Protein AF-S4PSP5-F1 (afdb_monomer_lite)

pLDDT: mean 91.27, std 4.29, range [66.44, 96.56]

Organism: NCBI:txid116150

Radius of gyration: 15.7 Å; chains: 1; bounding box: 46×21×33 Å

Structure (mmCIF, N/CA/C/O backbone):
data_AF-S4PSP5-F1
#
_entry.id   AF-S4PSP5-F1
#
loop_
_atom_site.group_PDB
_atom_site.id
_atom_site.type_symbol
_atom_site.label_atom_id
_atom_site.label_alt_id
_atom_site.label_comp_id
_atom_site.label_asym_id
_atom_site.label_entity_id
_atom_site.label_seq_id
_atom_site.pdbx_PDB_ins_code
_atom_site.Cartn_x
_atom_site.Cartn_y
_atom_site.Cartn_z
_atom_site.occupancy
_atom_site.B_iso_or_equiv
_atom_site.auth_seq_id
_atom_site.auth_comp_id
_atom_site.auth_asym_id
_atom_site.auth_atom_id
_atom_site.pdbx_PDB_model_num
ATOM 1 N N . TRP A 1 1 ? -19.456 -6.761 1.080 1.00 89.94 1 TRP A N 1
ATOM 2 C CA . TRP A 1 1 ? -19.051 -7.825 2.027 1.00 89.94 1 TRP A CA 1
ATOM 3 C C . TRP A 1 1 ? -19.177 -7.366 3.474 1.00 89.94 1 TRP A C 1
ATOM 5 O O . TRP A 1 1 ? -19.934 -8.000 4.187 1.00 89.94 1 TRP A O 1
ATOM 15 N N . PHE A 1 2 ? -18.522 -6.275 3.903 1.00 90.31 2 PHE A N 1
ATOM 16 C CA . PHE A 1 2 ? -18.632 -5.771 5.287 1.00 90.31 2 PHE A CA 1
ATOM 17 C C . PHE A 1 2 ? -20.083 -5.568 5.746 1.00 90.31 2 PHE A C 1
ATOM 19 O O . PHE A 1 2 ? -20.483 -6.165 6.737 1.00 90.31 2 PHE A O 1
ATOM 26 N N . GLU A 1 3 ? -20.891 -4.841 4.969 1.00 89.56 3 GLU A N 1
ATOM 27 C CA . GLU A 1 3 ? -22.318 -4.628 5.267 1.00 89.56 3 GLU A CA 1
ATOM 28 C C . GLU A 1 3 ? -23.104 -5.940 5.357 1.00 89.56 3 GLU A C 1
ATOM 30 O O . GLU A 1 3 ? -23.830 -6.159 6.317 1.00 89.56 3 GLU A O 1
ATOM 35 N N . ALA A 1 4 ? -22.888 -6.859 4.410 1.00 95.88 4 ALA A N 1
ATOM 36 C CA . ALA A 1 4 ? -23.520 -8.181 4.409 1.00 95.88 4 ALA A CA 1
ATOM 37 C C . ALA A 1 4 ? -23.142 -9.046 5.630 1.00 95.88 4 ALA A C 1
ATOM 39 O O . ALA A 1 4 ? -23.804 -10.043 5.892 1.00 95.88 4 ALA A O 1
ATOM 40 N N . ASN A 1 5 ? -22.085 -8.675 6.361 1.00 96.56 5 ASN A N 1
ATOM 41 C CA . ASN A 1 5 ? -21.637 -9.334 7.588 1.00 96.56 5 ASN A CA 1
ATOM 42 C C . ASN A 1 5 ? -21.825 -8.445 8.834 1.00 96.56 5 ASN A C 1
ATOM 44 O O . ASN A 1 5 ? -21.243 -8.736 9.876 1.00 96.56 5 ASN A O 1
ATOM 48 N N . ASN A 1 6 ? -22.607 -7.361 8.744 1.00 94.56 6 ASN A N 1
ATOM 49 C CA . ASN A 1 6 ? -22.822 -6.389 9.824 1.00 94.56 6 ASN A CA 1
ATOM 50 C C . ASN A 1 6 ? -21.516 -5.813 10.411 1.00 94.56 6 ASN A C 1
ATOM 52 O O . ASN A 1 6 ? -21.411 -5.549 11.609 1.00 94.56 6 ASN A O 1
ATOM 56 N N . LEU A 1 7 ? -20.505 -5.615 9.561 1.00 93.06 7 LEU A N 1
ATOM 57 C CA . LEU A 1 7 ? -19.223 -5.019 9.923 1.00 93.06 7 LEU A CA 1
ATOM 58 C C . LEU A 1 7 ? -19.141 -3.572 9.433 1.00 93.06 7 LEU A C 1
ATOM 60 O O . LEU A 1 7 ? -19.579 -3.252 8.328 1.00 93.06 7 LEU A O 1
ATOM 64 N N . VAL A 1 8 ? -18.497 -2.715 10.229 1.00 90.44 8 VAL A N 1
ATOM 65 C CA . VAL A 1 8 ? -18.249 -1.305 9.895 1.00 90.44 8 VAL A CA 1
ATOM 66 C C . VAL A 1 8 ? -16.745 -1.043 9.847 1.00 90.44 8 VAL A C 1
ATOM 68 O O . VAL A 1 8 ? -16.009 -1.389 10.771 1.00 90.44 8 VAL A O 1
ATOM 71 N N . LEU A 1 9 ? -16.283 -0.407 8.769 1.00 90.06 9 LEU A N 1
ATOM 72 C CA . LEU A 1 9 ? -14.899 0.045 8.624 1.00 90.06 9 LEU A CA 1
ATOM 73 C C . LEU A 1 9 ? -14.703 1.407 9.295 1.00 90.06 9 LEU A C 1
ATOM 75 O O . LEU A 1 9 ? -15.493 2.333 9.114 1.00 90.06 9 LEU A O 1
ATOM 79 N N . ASN A 1 10 ? -13.602 1.551 10.031 1.00 90.12 10 ASN A N 1
ATOM 80 C CA . ASN A 1 10 ? -13.209 2.822 10.628 1.00 90.12 10 ASN A CA 1
ATOM 81 C C . ASN A 1 10 ? -12.294 3.589 9.664 1.00 90.12 10 ASN A C 1
ATOM 83 O O . ASN A 1 10 ? -11.122 3.234 9.524 1.00 90.12 10 ASN A O 1
ATOM 87 N N . GLY A 1 11 ? -12.801 4.658 9.045 1.00 89.94 11 GLY A N 1
ATOM 88 C CA . GLY A 1 11 ? -12.035 5.471 8.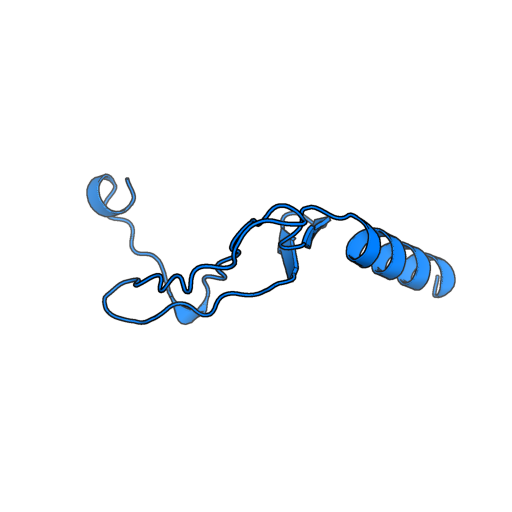093 1.00 89.94 11 GLY A CA 1
ATOM 89 C C . GLY A 1 11 ? -10.759 6.073 8.677 1.00 89.94 11 GLY A C 1
ATOM 90 O O . GLY A 1 11 ? -9.713 6.008 8.043 1.00 89.94 11 GLY A O 1
ATOM 91 N N . LYS A 1 12 ? -10.782 6.521 9.938 1.00 88.94 12 LYS A N 1
ATOM 92 C CA . LYS A 1 12 ? -9.605 7.102 10.612 1.00 88.94 12 LYS A CA 1
ATOM 93 C C . LYS A 1 12 ? -8.469 6.099 10.827 1.00 88.94 12 LYS A C 1
ATOM 95 O O . LYS A 1 12 ? -7.316 6.499 10.940 1.00 88.94 12 LYS A O 1
ATOM 100 N N . LYS A 1 13 ? -8.790 4.805 10.919 1.00 89.88 13 LYS A N 1
ATOM 101 C CA . LYS A 1 13 ? -7.807 3.716 11.068 1.00 89.88 13 LYS A CA 1
ATOM 102 C C . LYS A 1 13 ? -7.493 3.008 9.748 1.00 89.88 13 LYS A C 1
ATOM 104 O O . LYS A 1 13 ? -6.632 2.133 9.727 1.00 89.88 13 LYS A O 1
ATOM 109 N N . THR A 1 14 ? -8.188 3.358 8.668 1.00 92.00 14 THR A N 1
ATOM 110 C CA . THR A 1 14 ? -8.045 2.709 7.366 1.00 92.00 14 THR A CA 1
ATOM 111 C C . THR A 1 14 ? -7.105 3.526 6.497 1.00 92.00 14 THR A C 1
ATOM 113 O O . THR A 1 14 ? -7.333 4.708 6.256 1.00 92.00 14 THR A O 1
ATOM 116 N N . LYS A 1 15 ? -6.057 2.880 5.992 1.00 90.81 15 LYS A N 1
ATOM 117 C CA . LYS A 1 15 ? -5.177 3.450 4.971 1.00 90.81 15 LYS A CA 1
ATOM 118 C C . LYS A 1 15 ? -5.569 2.898 3.611 1.00 90.81 15 LYS A C 1
ATOM 120 O O . LYS A 1 15 ? -5.828 1.7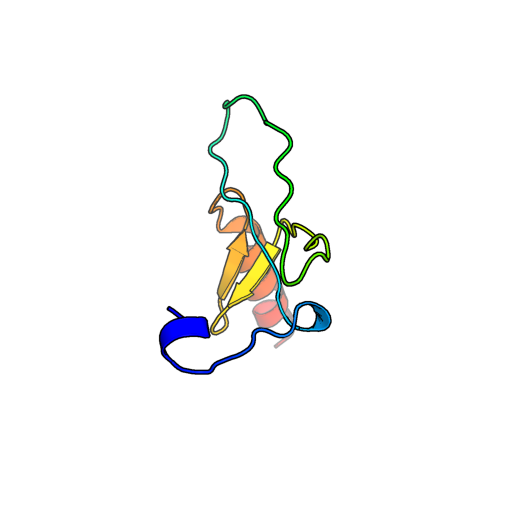02 3.488 1.00 90.81 15 LYS A O 1
ATOM 125 N N . CYS A 1 16 ? -5.599 3.757 2.599 1.00 93.50 16 CYS A N 1
ATOM 126 C CA . CYS A 1 16 ? -5.870 3.361 1.224 1.00 93.50 16 CYS A CA 1
ATOM 127 C C . CYS A 1 16 ? -4.609 3.566 0.383 1.00 93.50 16 CYS A C 1
ATOM 129 O O . CYS A 1 16 ? -3.965 4.608 0.471 1.00 93.50 16 CYS A O 1
ATOM 131 N N . ILE A 1 17 ? -4.262 2.573 -0.431 1.00 93.62 17 ILE A N 1
ATOM 132 C CA . ILE A 1 17 ? -3.144 2.644 -1.370 1.00 93.62 17 ILE A CA 1
ATOM 133 C C . ILE A 1 17 ? -3.684 2.437 -2.778 1.00 93.62 17 ILE A C 1
ATOM 135 O O . ILE A 1 17 ? -4.447 1.505 -3.039 1.00 93.62 17 ILE A O 1
ATOM 139 N N . LYS A 1 18 ? -3.305 3.328 -3.691 1.00 93.19 18 LYS A N 1
ATOM 140 C CA . LYS A 1 18 ? -3.644 3.203 -5.104 1.00 93.19 18 LYS A CA 1
ATOM 141 C C . LYS A 1 18 ? -2.438 2.653 -5.846 1.00 93.19 18 LYS A C 1
ATOM 143 O O . LYS A 1 18 ? -1.462 3.370 -6.042 1.00 93.19 18 LYS A O 1
ATOM 148 N N . PHE A 1 19 ? -2.535 1.412 -6.309 1.00 92.94 19 PHE A N 1
ATOM 149 C CA . PHE A 1 19 ? -1.482 0.838 -7.134 1.00 92.94 19 PHE A CA 1
ATOM 150 C C . PHE A 1 19 ? -1.493 1.437 -8.539 1.00 92.94 19 PHE A C 1
ATOM 152 O O . PHE A 1 19 ? -2.542 1.535 -9.182 1.00 92.94 19 PHE A O 1
ATOM 159 N N . THR A 1 20 ? -0.320 1.848 -9.016 1.00 90.19 20 THR A N 1
ATOM 160 C CA . THR A 1 20 ? -0.137 2.367 -10.374 1.00 90.19 20 THR A CA 1
ATOM 161 C C . THR A 1 20 ? 1.124 1.800 -10.998 1.00 90.19 20 THR A C 1
ATOM 163 O O . THR A 1 20 ? 2.148 1.645 -10.338 1.00 90.19 20 THR A O 1
ATOM 166 N N . LEU A 1 21 ? 1.043 1.483 -12.288 1.00 86.94 21 LEU A N 1
ATOM 167 C CA . LEU A 1 21 ? 2.213 1.070 -13.050 1.00 86.94 21 LEU A CA 1
ATOM 168 C C . LEU A 1 21 ? 3.051 2.298 -13.445 1.00 86.94 21 LEU A C 1
ATOM 170 O O . LEU A 1 21 ? 2.528 3.413 -13.530 1.00 86.94 21 LEU A O 1
ATOM 174 N N . PRO A 1 22 ? 4.346 2.117 -13.737 1.00 82.12 22 PRO A N 1
ATOM 175 C CA . PRO A 1 22 ? 5.125 3.142 -14.413 1.00 82.12 22 PRO A CA 1
ATOM 176 C C . PRO A 1 22 ? 4.503 3.490 -15.776 1.00 82.12 22 PRO A C 1
ATOM 178 O O . PRO A 1 22 ? 4.013 2.611 -16.483 1.00 82.12 22 PRO A O 1
ATOM 181 N N . ASN A 1 23 ? 4.567 4.765 -16.166 1.00 85.50 23 ASN A N 1
ATOM 182 C CA . ASN A 1 23 ? 4.193 5.258 -17.502 1.00 85.50 23 ASN A CA 1
ATOM 183 C C . ASN A 1 23 ? 2.700 5.169 -17.881 1.00 85.50 23 ASN A C 1
ATOM 185 O O . ASN A 1 23 ? 2.361 5.217 -19.062 1.00 85.50 23 ASN A O 1
ATOM 189 N N . VAL A 1 24 ? 1.792 5.099 -16.905 1.00 87.31 24 VAL A N 1
ATOM 190 C CA . VAL A 1 24 ? 0.344 5.266 -17.136 1.00 87.31 24 VAL A CA 1
ATOM 191 C C . VAL A 1 24 ? -0.131 6.651 -16.717 1.00 87.31 24 VAL A C 1
ATOM 193 O O . VAL A 1 24 ? 0.377 7.249 -15.771 1.00 87.31 24 VAL A O 1
ATOM 196 N N . LYS A 1 25 ? -1.146 7.170 -17.420 1.00 86.50 25 LYS A N 1
ATOM 197 C CA . LYS A 1 25 ? -1.776 8.444 -17.059 1.00 86.50 25 LYS A CA 1
ATOM 198 C C . LYS A 1 25 ? -2.369 8.348 -15.656 1.00 86.50 25 LYS A C 1
ATOM 200 O O . LYS A 1 25 ? -3.239 7.520 -15.385 1.00 86.50 25 LYS A O 1
ATOM 205 N N . HIS A 1 26 ? -1.928 9.242 -14.780 1.00 83.94 26 HIS A N 1
ATOM 206 C CA . HIS A 1 26 ? -2.463 9.344 -13.434 1.00 83.94 26 HIS A CA 1
ATOM 207 C C . HIS A 1 26 ? -3.837 10.008 -13.477 1.00 83.94 26 HIS A C 1
ATOM 209 O O . HIS A 1 26 ? -3.966 11.210 -13.688 1.00 83.94 26 HIS A O 1
ATOM 215 N N . VAL A 1 27 ? -4.878 9.207 -13.272 1.00 86.81 27 VAL A N 1
ATOM 216 C CA . VAL A 1 27 ? -6.235 9.713 -13.054 1.00 86.81 27 VAL A CA 1
ATOM 217 C C . VAL A 1 27 ? -6.401 10.018 -11.569 1.00 86.81 27 VAL A C 1
ATOM 219 O O . VAL A 1 27 ? -6.026 9.195 -10.728 1.00 86.81 27 VAL A O 1
ATOM 222 N N . LYS A 1 28 ? -6.962 11.180 -11.226 1.00 85.75 28 LYS A N 1
ATOM 223 C CA . LYS A 1 28 ? -7.346 11.468 -9.840 1.00 85.75 28 LYS A CA 1
ATOM 224 C C . LYS A 1 28 ? -8.459 10.498 -9.439 1.00 85.75 28 LYS A C 1
ATOM 226 O O . LYS A 1 28 ? -9.486 10.428 -10.106 1.00 85.75 28 LYS A O 1
ATOM 231 N N . THR A 1 29 ? -8.239 9.735 -8.375 1.00 89.12 29 THR A N 1
ATOM 232 C CA . THR A 1 29 ? -9.227 8.792 -7.843 1.00 89.12 29 THR A CA 1
ATOM 233 C C . THR A 1 29 ? -9.545 9.199 -6.420 1.00 89.12 29 THR A C 1
ATOM 235 O O . THR A 1 29 ? -8.641 9.269 -5.595 1.00 89.12 29 THR A O 1
ATOM 238 N N . THR A 1 30 ? -10.819 9.454 -6.160 1.00 91.69 30 THR A N 1
ATOM 239 C CA . THR A 1 30 ? -11.344 9.718 -4.822 1.00 91.69 30 THR A CA 1
ATOM 240 C C . THR A 1 30 ? -12.027 8.450 -4.332 1.00 91.69 30 THR A C 1
ATOM 242 O O . THR A 1 30 ? -12.855 7.877 -5.041 1.00 91.69 30 THR A O 1
ATOM 245 N N . VAL A 1 31 ? -11.648 7.989 -3.142 1.00 91.75 31 VAL A N 1
ATOM 246 C CA . VAL A 1 31 ? -12.262 6.833 -2.484 1.00 91.75 31 VAL 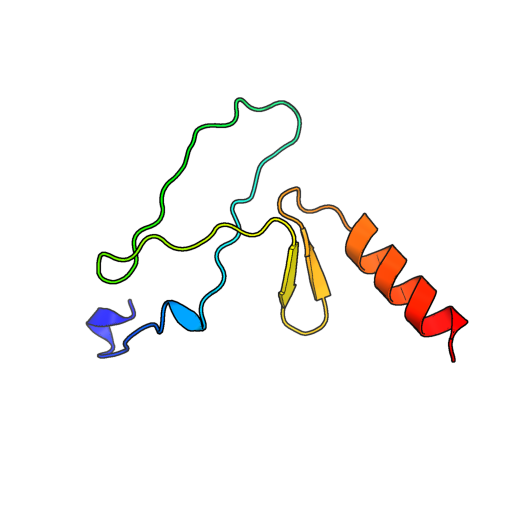A CA 1
ATOM 247 C C . VAL A 1 31 ? -13.043 7.355 -1.291 1.00 91.75 31 VAL A C 1
ATOM 249 O O . VAL A 1 31 ? -12.461 7.958 -0.394 1.00 91.75 31 VAL A O 1
ATOM 252 N N . LEU A 1 32 ? -14.355 7.137 -1.297 1.00 91.62 32 LEU A N 1
ATOM 253 C CA . LEU A 1 32 ? -15.237 7.532 -0.206 1.00 91.62 32 LEU A CA 1
ATOM 254 C C . LEU A 1 32 ? -15.540 6.316 0.670 1.00 91.62 32 LEU A C 1
ATOM 256 O O . LEU A 1 32 ? -15.914 5.260 0.161 1.00 91.62 32 LEU A O 1
ATOM 260 N N . LEU A 1 33 ? -15.411 6.480 1.982 1.00 89.81 33 LEU A N 1
ATOM 261 C CA . LEU A 1 33 ? -15.849 5.516 2.982 1.00 89.81 33 LEU A CA 1
ATOM 262 C C . LEU A 1 33 ? -16.762 6.238 3.970 1.00 89.81 33 LEU A C 1
ATOM 264 O O . LEU A 1 33 ? -16.331 7.182 4.620 1.00 89.81 33 LEU A O 1
ATOM 268 N N . ASN A 1 34 ? -18.018 5.801 4.088 1.00 85.50 34 ASN A N 1
ATOM 269 C CA . ASN A 1 34 ? -19.026 6.443 4.946 1.00 85.50 34 ASN A CA 1
ATOM 270 C C . ASN A 1 34 ? -19.157 7.962 4.686 1.00 85.50 34 ASN A C 1
ATOM 272 O O . ASN A 1 34 ? -19.226 8.751 5.622 1.00 85.50 34 ASN A O 1
ATOM 276 N N . ASN A 1 35 ? -19.152 8.368 3.411 1.00 86.88 35 ASN A N 1
ATOM 277 C CA . ASN A 1 35 ? -19.150 9.766 2.947 1.00 86.88 35 ASN A CA 1
ATOM 278 C C . ASN A 1 35 ? -17.909 10.601 3.327 1.00 86.88 35 ASN A C 1
ATOM 280 O O . ASN A 1 35 ? -17.880 11.797 3.041 1.00 86.88 35 ASN A O 1
ATOM 284 N N . GLU A 1 36 ? -16.865 9.994 3.893 1.00 89.00 36 GLU A N 1
ATOM 285 C CA . GLU A 1 36 ? -15.573 10.641 4.132 1.00 89.00 36 GLU A CA 1
ATOM 286 C C . GLU A 1 36 ? -14.560 10.232 3.052 1.00 89.00 36 GLU A C 1
ATOM 288 O O . GLU A 1 36 ? -14.461 9.059 2.685 1.00 89.00 36 GLU A O 1
ATOM 293 N N . GLU A 1 37 ? -13.788 11.188 2.529 1.00 91.50 37 GLU A N 1
ATOM 294 C CA . GLU A 1 37 ? -12.706 10.896 1.582 1.00 91.50 37 GLU A CA 1
ATOM 295 C C . GLU A 1 37 ? -11.517 10.262 2.310 1.00 91.50 37 GLU A C 1
ATOM 297 O O . GLU A 1 37 ? -10.935 10.842 3.230 1.00 91.50 37 GLU A O 1
ATOM 302 N N . LEU A 1 38 ? -11.141 9.056 1.883 1.00 92.25 38 LEU A N 1
ATOM 303 C CA . LEU A 1 38 ? -9.954 8.383 2.382 1.00 92.25 38 LEU A CA 1
ATOM 304 C C . LEU A 1 38 ? -8.703 8.982 1.751 1.00 92.25 38 LEU A C 1
ATOM 306 O O . LEU A 1 38 ? -8.587 9.121 0.531 1.00 92.25 38 LEU A O 1
ATOM 310 N N . LYS A 1 39 ? -7.714 9.254 2.600 1.00 91.25 39 LYS A N 1
ATOM 311 C CA . LYS A 1 39 ? -6.391 9.667 2.150 1.00 91.25 39 LYS A CA 1
ATOM 312 C C . LYS A 1 39 ? -5.695 8.498 1.451 1.00 91.25 39 LYS A C 1
ATOM 314 O O . LYS A 1 39 ? -5.543 7.420 2.028 1.00 91.25 39 LYS A O 1
ATOM 319 N N . LEU A 1 40 ? -5.242 8.743 0.224 1.00 92.94 40 LEU A N 1
ATOM 320 C CA . LEU A 1 40 ? -4.327 7.847 -0.473 1.00 92.94 40 LEU A CA 1
ATOM 321 C C . LEU A 1 40 ? -2.909 8.048 0.074 1.00 92.94 40 LEU A C 1
ATOM 323 O O . LEU A 1 40 ? -2.419 9.176 0.135 1.00 92.94 40 LEU A O 1
ATOM 327 N N . GLU A 1 41 ? -2.263 6.959 0.479 1.00 92.56 41 GLU A N 1
ATOM 328 C CA . GLU A 1 41 ? -0.854 6.936 0.874 1.00 92.56 41 GLU A CA 1
ATOM 329 C C . GLU A 1 41 ? -0.017 6.192 -0.170 1.00 92.56 41 GLU A C 1
ATOM 331 O O . GLU A 1 41 ? -0.469 5.204 -0.751 1.00 92.56 41 GLU A O 1
ATOM 336 N N . ASP A 1 42 ? 1.215 6.658 -0.387 1.00 92.44 42 ASP A N 1
ATOM 337 C CA . ASP A 1 42 ? 2.153 6.020 -1.316 1.00 92.44 42 ASP A CA 1
ATOM 338 C C . ASP A 1 42 ? 2.825 4.785 -0.722 1.00 92.44 42 ASP A C 1
ATOM 340 O O . ASP A 1 42 ? 3.117 3.840 -1.442 1.00 92.44 42 ASP A O 1
ATOM 344 N N . THR A 1 43 ? 3.042 4.757 0.592 1.00 93.62 43 THR A N 1
ATOM 345 C CA . THR A 1 43 ? 3.679 3.625 1.267 1.00 93.62 43 THR A CA 1
ATOM 346 C C . THR A 1 43 ? 2.943 3.263 2.543 1.00 93.62 43 THR A C 1
ATOM 348 O O . THR A 1 43 ? 2.570 4.147 3.310 1.00 93.62 43 THR A O 1
ATOM 351 N N . THR A 1 44 ? 2.799 1.972 2.829 1.00 95.12 44 THR A N 1
ATOM 352 C CA . THR A 1 44 ? 2.228 1.486 4.091 1.00 95.12 44 THR A CA 1
ATOM 353 C C . THR A 1 44 ? 2.923 0.212 4.557 1.00 95.12 44 THR A C 1
ATOM 355 O O . THR A 1 44 ? 3.457 -0.541 3.747 1.00 95.12 44 THR A O 1
ATOM 358 N N . VAL A 1 45 ? 2.912 -0.055 5.863 1.00 94.12 45 VAL A N 1
ATOM 359 C CA . VAL A 1 45 ? 3.394 -1.328 6.409 1.00 94.12 45 VAL A CA 1
ATOM 360 C C . VAL A 1 45 ? 2.211 -2.272 6.572 1.00 94.12 45 VAL A C 1
ATOM 362 O O . VAL A 1 45 ? 1.248 -1.956 7.269 1.00 94.12 45 VAL A O 1
ATOM 365 N N . PHE A 1 46 ? 2.299 -3.445 5.956 1.00 92.62 46 PHE A N 1
ATOM 366 C CA . PHE A 1 46 ? 1.310 -4.505 6.076 1.00 92.62 46 PHE A CA 1
ATOM 367 C C . PHE A 1 46 ? 2.013 -5.824 6.382 1.00 92.62 46 PHE A C 1
ATOM 369 O O . PHE A 1 46 ? 2.904 -6.242 5.647 1.00 92.62 46 PHE A O 1
ATOM 376 N N . LEU A 1 47 ? 1.643 -6.455 7.502 1.00 94.06 47 LEU A N 1
ATOM 377 C CA . LEU A 1 47 ? 2.234 -7.716 7.975 1.00 94.06 47 LEU A CA 1
ATOM 378 C C . LEU A 1 47 ? 3.777 -7.693 8.047 1.00 94.06 47 LEU A C 1
ATOM 380 O O . LEU A 1 47 ? 4.442 -8.678 7.751 1.00 94.06 47 LEU A O 1
ATOM 384 N N . GLY A 1 48 ? 4.355 -6.549 8.431 1.00 92.75 48 GLY A N 1
ATOM 385 C CA . GLY A 1 48 ? 5.809 -6.370 8.545 1.00 92.75 48 GLY A CA 1
ATOM 386 C C . GLY A 1 48 ? 6.532 -6.052 7.230 1.00 92.75 48 GLY A C 1
ATOM 387 O O . GLY A 1 48 ? 7.738 -5.815 7.245 1.00 92.75 48 GLY A O 1
ATOM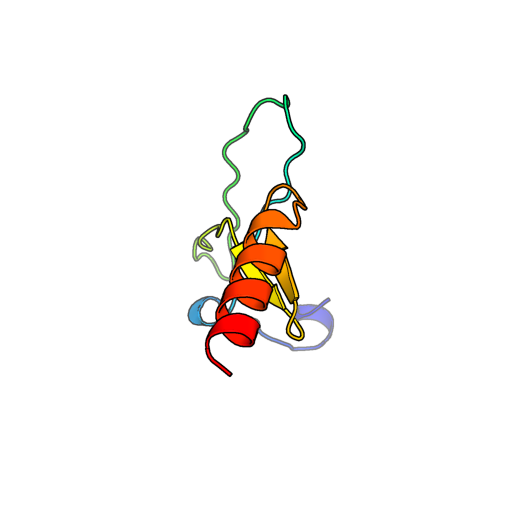 388 N N . ILE A 1 49 ? 5.809 -5.986 6.112 1.00 94.19 49 ILE A N 1
ATOM 389 C CA . ILE A 1 49 ? 6.343 -5.633 4.797 1.00 94.19 49 ILE A CA 1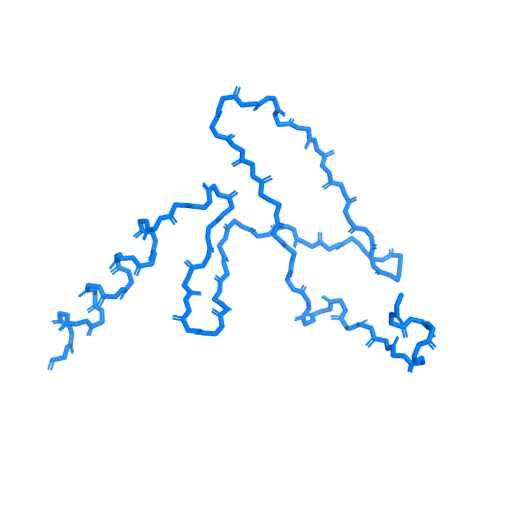
ATOM 390 C C . ILE A 1 49 ? 5.962 -4.190 4.470 1.00 94.19 49 ILE A C 1
ATOM 392 O O . ILE A 1 49 ? 4.820 -3.780 4.674 1.00 94.19 49 ILE A O 1
ATOM 396 N N . THR A 1 50 ? 6.911 -3.416 3.945 1.00 95.38 50 THR A N 1
ATOM 397 C CA . THR A 1 50 ? 6.630 -2.068 3.436 1.00 95.38 50 THR A CA 1
ATOM 398 C C . THR A 1 50 ? 6.142 -2.192 1.998 1.00 95.38 50 THR A C 1
ATOM 400 O O . THR A 1 50 ? 6.911 -2.561 1.114 1.00 95.38 50 THR A O 1
ATOM 403 N N . LEU A 1 51 ? 4.866 -1.901 1.773 1.00 93.81 51 LEU A N 1
ATOM 404 C CA . LEU A 1 51 ? 4.244 -1.854 0.456 1.00 93.81 51 LEU A CA 1
ATOM 405 C C . LEU A 1 51 ? 4.310 -0.434 -0.095 1.00 93.81 51 LEU A C 1
ATOM 407 O O . LEU A 1 51 ? 4.015 0.517 0.624 1.00 93.81 51 LEU A O 1
ATOM 411 N N . ASP A 1 52 ? 4.659 -0.321 -1.371 1.00 94.06 52 ASP A N 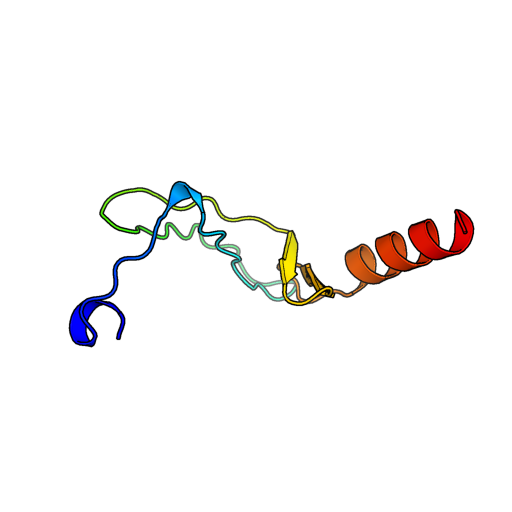1
ATOM 412 C CA . ASP A 1 52 ? 4.736 0.928 -2.127 1.00 94.06 52 ASP A CA 1
ATOM 413 C C . ASP A 1 52 ? 3.669 0.960 -3.235 1.00 94.06 52 ASP A C 1
ATOM 415 O O . ASP A 1 52 ? 3.294 -0.082 -3.783 1.00 94.06 52 ASP A O 1
ATOM 419 N N . SER A 1 53 ? 3.180 2.151 -3.583 1.00 93.19 53 SER A N 1
ATOM 420 C CA . SER A 1 53 ? 2.105 2.373 -4.558 1.00 93.19 53 SER A CA 1
ATOM 421 C C . SER A 1 53 ? 2.501 1.976 -5.981 1.00 93.19 53 SER A C 1
ATOM 423 O O . SER A 1 53 ? 1.636 1.738 -6.826 1.00 93.19 53 SER A O 1
ATOM 425 N N . LYS A 1 54 ? 3.798 1.825 -6.252 1.00 92.19 54 LYS A N 1
ATOM 426 C CA . LYS A 1 54 ? 4.342 1.315 -7.516 1.00 92.19 54 LYS A CA 1
ATOM 427 C C . LYS A 1 54 ? 4.767 -0.150 -7.423 1.00 92.19 54 LYS A C 1
ATOM 429 O O . LYS A 1 54 ? 5.371 -0.660 -8.364 1.00 92.19 54 LYS A O 1
ATOM 434 N N . LEU A 1 55 ? 4.474 -0.821 -6.303 1.00 90.50 55 LEU A N 1
ATOM 435 C CA . LEU A 1 55 ? 4.911 -2.187 -5.993 1.00 90.50 55 LEU A CA 1
ATOM 436 C C . LEU A 1 55 ? 6.435 -2.356 -6.099 1.00 90.50 55 LEU A C 1
ATOM 438 O O . LEU A 1 55 ? 6.942 -3.392 -6.529 1.00 90.50 55 LEU A O 1
ATOM 442 N N . GLN A 1 56 ? 7.174 -1.316 -5.710 1.00 91.38 56 GLN A N 1
ATOM 443 C CA . GLN A 1 56 ? 8.630 -1.333 -5.669 1.00 91.38 56 GLN A CA 1
ATOM 444 C C . GLN A 1 56 ? 9.131 -1.673 -4.264 1.00 91.38 56 GLN A C 1
ATOM 446 O O . GLN A 1 56 ? 8.583 -1.234 -3.257 1.00 91.38 56 GLN A O 1
ATOM 451 N N . TRP A 1 57 ? 10.230 -2.424 -4.191 1.00 93.94 57 TRP A N 1
ATOM 452 C CA . TRP A 1 57 ? 10.788 -2.891 -2.917 1.00 93.94 57 TRP A CA 1
ATOM 453 C C . TRP A 1 57 ? 11.814 -1.939 -2.300 1.00 93.94 57 TRP A C 1
ATOM 455 O O . TRP A 1 57 ? 12.257 -2.175 -1.182 1.00 93.94 57 TRP A O 1
ATOM 465 N N . GLY A 1 58 ? 12.182 -0.854 -2.988 1.00 94.38 58 GLY A N 1
ATOM 466 C CA . GLY A 1 58 ? 13.198 0.100 -2.526 1.00 94.38 58 GLY A CA 1
ATOM 467 C C . GLY A 1 58 ? 12.955 0.615 -1.101 1.00 94.38 58 GLY A C 1
ATOM 468 O O . GLY A 1 58 ? 13.837 0.454 -0.256 1.00 94.38 58 GLY A O 1
ATOM 469 N N . PRO A 1 59 ? 11.760 1.156 -0.780 1.00 93.25 59 PRO A N 1
ATOM 470 C CA . PRO A 1 59 ? 11.448 1.606 0.576 1.00 93.25 59 PRO A CA 1
ATOM 471 C C . PRO A 1 59 ? 11.559 0.493 1.626 1.00 93.25 59 PRO A C 1
ATOM 473 O O . PRO A 1 59 ? 12.048 0.730 2.730 1.00 93.25 59 PRO A O 1
ATOM 476 N N . HIS A 1 60 ? 11.138 -0.730 1.284 1.00 95.75 60 HIS A N 1
ATOM 477 C CA . HIS A 1 60 ? 11.252 -1.882 2.175 1.00 95.75 60 HIS A CA 1
ATOM 478 C C . HIS A 1 60 ? 12.712 -2.264 2.434 1.00 95.75 60 HIS A C 1
ATOM 480 O O . HIS A 1 60 ? 13.108 -2.397 3.590 1.00 95.75 60 HIS A O 1
ATOM 486 N N . VAL A 1 61 ? 13.508 -2.393 1.367 1.00 96.44 61 VAL A N 1
ATOM 487 C CA . VAL A 1 61 ? 14.931 -2.750 1.427 1.00 96.44 61 VAL A CA 1
ATOM 488 C C . VAL A 1 61 ? 15.704 -1.712 2.228 1.00 96.44 61 VAL A C 1
ATOM 490 O O . VAL A 1 61 ? 16.398 -2.083 3.164 1.00 96.44 61 VAL A O 1
ATOM 493 N N . ASN A 1 62 ? 15.518 -0.419 1.951 1.00 94.88 62 ASN A N 1
ATOM 494 C CA . ASN A 1 62 ? 16.194 0.649 2.688 1.00 94.88 62 ASN A CA 1
ATOM 495 C C . ASN A 1 62 ? 15.851 0.613 4.183 1.00 94.88 62 ASN A C 1
ATOM 497 O O . ASN A 1 62 ? 16.740 0.703 5.027 1.00 94.88 62 ASN A O 1
ATOM 501 N N . ASN A 1 63 ? 14.569 0.440 4.524 1.00 93.25 63 ASN A N 1
ATOM 502 C CA . ASN A 1 63 ? 14.146 0.326 5.918 1.00 93.25 63 ASN A CA 1
ATOM 503 C C . ASN A 1 63 ? 14.772 -0.899 6.605 1.00 93.25 63 ASN A C 1
ATOM 505 O O . ASN A 1 63 ? 15.217 -0.813 7.748 1.00 93.25 63 ASN A O 1
ATOM 509 N N . LEU A 1 64 ? 14.832 -2.037 5.911 1.00 94.38 64 LEU A N 1
ATOM 510 C CA . LEU A 1 64 ? 15.452 -3.252 6.429 1.00 94.38 64 LEU A CA 1
ATOM 511 C C . LEU A 1 64 ? 16.966 -3.083 6.616 1.00 94.38 64 LEU A C 1
ATOM 513 O O . LEU A 1 64 ? 17.472 -3.381 7.694 1.00 94.38 64 LEU A O 1
ATOM 517 N N . SER A 1 65 ? 17.672 -2.557 5.615 1.00 96.06 65 SER A N 1
ATOM 518 C CA . SER A 1 65 ? 19.109 -2.274 5.677 1.00 96.06 65 SER A CA 1
ATOM 519 C C . SER A 1 65 ? 19.453 -1.336 6.831 1.00 96.06 65 SER A C 1
ATOM 521 O O . SER A 1 65 ? 20.372 -1.627 7.591 1.00 96.06 65 SER A O 1
ATOM 523 N N . ASN A 1 66 ? 18.677 -0.265 7.028 1.00 94.88 66 ASN A N 1
ATOM 524 C CA . ASN A 1 66 ? 18.882 0.660 8.143 1.00 94.88 66 ASN A CA 1
ATOM 525 C C . ASN A 1 66 ? 18.731 -0.050 9.493 1.00 94.88 66 ASN A C 1
ATOM 527 O O . ASN A 1 66 ? 19.603 0.069 10.352 1.00 94.88 66 ASN A O 1
ATOM 531 N N . ARG A 1 67 ? 17.669 -0.848 9.659 1.00 93.69 67 ARG A N 1
ATOM 532 C CA . ARG A 1 67 ? 17.440 -1.625 10.887 1.00 93.69 67 ARG A CA 1
ATOM 533 C C . ARG A 1 67 ? 18.565 -2.616 11.169 1.00 93.69 67 ARG A C 1
ATOM 535 O O . ARG A 1 67 ? 18.943 -2.764 12.322 1.00 93.69 67 ARG A O 1
ATOM 542 N N . LEU A 1 68 ? 19.088 -3.269 10.132 1.00 94.00 68 LEU A N 1
ATOM 543 C CA . LEU A 1 68 ? 20.215 -4.195 10.250 1.00 94.00 68 LEU A CA 1
ATOM 544 C C . LEU A 1 68 ? 21.522 -3.481 10.594 1.00 94.00 68 LEU A C 1
ATOM 546 O O . LEU A 1 68 ? 22.315 -4.011 11.353 1.00 94.00 68 LEU A O 1
ATOM 550 N N . SER A 1 69 ? 21.743 -2.283 10.054 1.00 93.56 69 SER A N 1
ATOM 551 C CA . SER A 1 69 ? 22.958 -1.502 10.321 1.00 93.56 69 SER A CA 1
ATOM 552 C C . SER A 1 69 ? 22.994 -0.866 11.714 1.00 93.56 69 SER A C 1
ATOM 554 O O . SER A 1 69 ? 24.051 -0.451 12.172 1.00 93.56 69 SER A O 1
ATOM 556 N N . SER A 1 70 ? 21.831 -0.744 12.360 1.00 89.50 70 SER A N 1
ATOM 557 C CA . SER A 1 70 ? 21.683 -0.189 13.711 1.00 89.50 70 SER A CA 1
ATOM 558 C C . SER A 1 70 ? 21.623 -1.262 14.805 1.00 89.50 70 SER A C 1
ATOM 560 O O . SER A 1 70 ? 21.406 -0.911 15.964 1.00 89.50 70 SER A O 1
ATOM 562 N N . ALA A 1 71 ? 21.744 -2.542 14.435 1.00 66.44 71 ALA A N 1
ATOM 563 C CA . ALA A 1 71 ? 21.815 -3.681 15.350 1.00 66.44 71 ALA A CA 1
ATOM 564 C C . ALA A 1 71 ? 23.276 -4.019 15.670 1.00 66.44 71 ALA A C 1
ATOM 566 O O . ALA A 1 71 ? 23.534 -4.371 16.842 1.00 66.44 71 ALA A O 1
#

Secondary structure (DSSP, 8-state):
-TGGGT----GGG--B-----TTS-------EETTEEPPB-SEEEETTEEEETT--SHHHHHHHHHHHHT-

Foldseek 3Di:
DCVVVVHADDLVPDEAEAADEPPDDDDDDWDAGPNDTHDYDQWDADPNAIAGSNRDRVVRVVVVVVVVVVD

Sequence (71 aa):
WFEANNLVLNGKKTKCIKFTLPNVKHVKTTVLLNNEELKLEDTTVFLGITLDSKLQWGPHVNNLSNRLSSA